Protein AF-A0AAP6DBR4-F1 (afdb_monomer_lite)

pLDDT: mean 91.29, std 6.69, range [55.78, 97.88]

Sequence (110 aa):
MNIKPLVVSVLGSVLLAGCATAPPKQQDNLCEIFREKSGWYDDAKNMEKEWGTPIHVAMAIIKQESSFRHDAKPPKDYVLGFIPWGRVSSAYGYAQAQDPAWDDFQDSTG

Secondary structure (DSSP, 8-state):
---HHHHHHHHHHHTT-----PPPS-TT-HHHHHHHSTHHHHHHHHHHHHH---HHHHHHHHHHHHTT-TT--PPEEEETTTEEEEES---BTTTTB-HHHHHHHHHHH-

Foldseek 3Di:
DPCVVVVVVVVVVVVPDDDDDDFQPCLVDPVSNCVVVVVVVVVLVVCCVVPVDHSVRLSVQLCVQAVRFQFDDADFDDDPVHHTDGGPFCQGGSNRDGPVRVVVVVVVPD

Radius of gyration: 20.54 Å; chains: 1; bounding box: 58×46×45 Å

Structure (mmCIF, N/CA/C/O backbone):
data_AF-A0AAP6DBR4-F1
#
_entry.id   AF-A0AAP6DBR4-F1
#
loop_
_atom_site.group_PDB
_atom_site.id
_atom_site.type_symbol
_atom_site.label_atom_id
_atom_site.label_alt_id
_atom_site.label_comp_id
_atom_site.label_asym_id
_atom_site.label_entity_id
_atom_site.label_seq_id
_atom_site.pdbx_PDB_ins_code
_atom_site.Cartn_x
_atom_site.Cartn_y
_atom_site.Cartn_z
_atom_site.occupancy
_atom_site.B_iso_or_equiv
_atom_site.auth_seq_id
_atom_site.auth_comp_id
_atom_site.auth_asym_id
_atom_site.auth_atom_id
_atom_site.pdbx_PDB_model_num
ATOM 1 N N . MET A 1 1 ? 37.844 33.472 3.762 1.00 55.78 1 MET A N 1
ATOM 2 C CA . MET A 1 1 ? 37.199 32.184 3.421 1.00 55.78 1 MET A CA 1
ATOM 3 C C . MET A 1 1 ? 35.768 32.482 2.990 1.00 55.78 1 MET A C 1
ATOM 5 O O . MET A 1 1 ? 35.023 33.046 3.781 1.00 55.78 1 MET A O 1
ATOM 9 N N . ASN A 1 2 ? 35.418 32.256 1.722 1.00 72.88 2 ASN A N 1
ATOM 10 C CA . ASN A 1 2 ? 34.116 32.658 1.181 1.00 72.88 2 ASN A CA 1
ATOM 11 C C . ASN A 1 2 ? 33.062 31.610 1.580 1.00 72.88 2 ASN A C 1
ATOM 13 O O . ASN A 1 2 ? 33.024 30.524 1.016 1.00 72.88 2 ASN A O 1
ATOM 17 N N . ILE A 1 3 ? 32.257 31.920 2.597 1.00 77.94 3 ILE A N 1
ATOM 18 C CA . ILE A 1 3 ? 31.326 30.985 3.266 1.00 77.94 3 ILE A CA 1
ATOM 19 C C . ILE A 1 3 ? 30.024 30.770 2.470 1.00 77.94 3 ILE A C 1
ATOM 21 O O . ILE A 1 3 ? 29.335 29.769 2.636 1.00 77.94 3 ILE A O 1
ATOM 25 N N . LYS A 1 4 ? 29.706 31.700 1.563 1.00 76.56 4 LYS A N 1
ATOM 26 C CA . LYS A 1 4 ? 28.495 31.713 0.726 1.00 76.56 4 LYS A CA 1
ATOM 27 C C . LYS A 1 4 ? 28.252 30.419 -0.082 1.00 76.56 4 LYS A C 1
ATOM 29 O O . LYS A 1 4 ? 27.143 29.902 0.009 1.00 76.56 4 LYS A O 1
ATOM 34 N N . PRO A 1 5 ? 29.226 29.854 -0.828 1.00 76.06 5 PRO A N 1
ATOM 35 C CA . PRO A 1 5 ? 29.010 28.611 -1.579 1.00 76.06 5 PRO A CA 1
ATOM 36 C C . PRO A 1 5 ? 28.713 27.402 -0.681 1.00 76.06 5 PRO A C 1
ATOM 38 O O . PRO A 1 5 ? 27.942 26.527 -1.067 1.00 76.06 5 PRO A O 1
ATOM 41 N N . LEU A 1 6 ? 29.270 27.370 0.534 1.00 79.94 6 LEU A N 1
ATOM 42 C CA . LEU A 1 6 ? 29.030 26.291 1.492 1.00 79.94 6 LEU A CA 1
ATOM 43 C C . LEU A 1 6 ? 27.604 26.357 2.059 1.00 79.94 6 LEU A C 1
ATOM 45 O O . LEU A 1 6 ? 26.931 25.335 2.139 1.00 79.94 6 LEU A O 1
ATOM 49 N N . VAL A 1 7 ? 27.109 27.563 2.357 1.00 83.38 7 VAL A N 1
ATOM 50 C CA . VAL A 1 7 ? 25.721 27.779 2.806 1.00 83.38 7 VAL A CA 1
ATOM 51 C C . VAL A 1 7 ? 24.711 27.395 1.718 1.00 83.38 7 VAL A C 1
ATOM 53 O O . VAL A 1 7 ? 23.724 26.729 2.018 1.00 83.38 7 VAL A O 1
ATOM 56 N N . VAL A 1 8 ? 24.970 27.747 0.453 1.00 84.69 8 VAL A N 1
ATOM 57 C CA . VAL A 1 8 ? 24.085 27.398 -0.676 1.00 84.69 8 VAL A CA 1
ATOM 58 C C . VAL A 1 8 ? 24.020 25.882 -0.899 1.00 84.69 8 VAL A C 1
ATOM 60 O O . VAL A 1 8 ? 22.937 25.345 -1.115 1.00 84.69 8 VAL A O 1
ATOM 63 N N . SER A 1 9 ? 25.152 25.180 -0.792 1.00 83.25 9 SER A N 1
ATOM 64 C CA . SER A 1 9 ? 25.209 23.721 -0.970 1.00 83.25 9 SER A CA 1
ATOM 65 C C . SER A 1 9 ? 24.475 22.956 0.144 1.00 83.25 9 SER A C 1
ATOM 67 O O . SER A 1 9 ? 23.704 22.030 -0.123 1.00 83.25 9 SER A O 1
ATOM 69 N N . VAL A 1 10 ? 24.642 23.383 1.402 1.00 86.12 10 VAL A N 1
ATOM 70 C CA . VAL A 1 10 ? 23.934 22.784 2.547 1.00 86.12 10 VAL A CA 1
ATOM 71 C C . VAL A 1 10 ? 22.429 23.037 2.449 1.00 86.12 10 VAL A C 1
ATOM 73 O O . VAL A 1 10 ? 21.646 22.104 2.617 1.00 86.12 10 VAL A O 1
ATOM 76 N N . LEU A 1 11 ? 22.012 24.261 2.106 1.00 84.81 11 LEU A N 1
ATOM 77 C CA . LEU A 1 11 ? 20.596 24.596 1.943 1.00 84.81 11 LEU A CA 1
ATOM 78 C C . LEU A 1 11 ? 19.950 23.799 0.797 1.00 84.81 11 LEU A C 1
ATOM 80 O O . LEU A 1 11 ? 18.845 23.289 0.956 1.00 84.81 11 LEU A O 1
ATOM 84 N N . GLY A 1 12 ? 20.662 23.619 -0.320 1.00 86.50 12 GLY A N 1
ATOM 85 C CA . GLY A 1 12 ? 20.207 22.774 -1.429 1.00 86.50 12 GLY A CA 1
ATOM 86 C C . GLY A 1 12 ? 20.044 21.299 -1.045 1.00 86.50 12 GLY A C 1
ATOM 87 O O . GLY A 1 12 ? 19.092 20.656 -1.475 1.00 86.50 12 GLY A O 1
ATOM 88 N N . SER A 1 13 ? 20.922 20.774 -0.187 1.00 81.88 13 SER A N 1
ATOM 89 C CA . SER A 1 13 ? 20.857 19.378 0.274 1.00 81.88 13 SER A CA 1
ATOM 90 C C . SER A 1 13 ? 19.653 19.120 1.188 1.00 81.88 13 SER A C 1
ATOM 92 O O . SER A 1 13 ? 19.026 18.068 1.102 1.00 81.88 13 SER A O 1
ATOM 94 N N . VAL A 1 14 ? 19.292 20.092 2.032 1.00 84.81 14 VAL A N 1
ATOM 95 C CA . VAL A 1 14 ? 18.115 19.997 2.915 1.00 84.81 14 VAL A CA 1
ATOM 96 C C . VAL A 1 14 ? 16.812 20.006 2.114 1.00 84.81 14 VAL A C 1
ATOM 98 O O . VAL A 1 14 ? 15.882 19.286 2.463 1.00 84.81 14 VAL A O 1
ATOM 101 N N . LEU A 1 15 ? 16.754 20.752 1.005 1.00 86.06 15 LEU A N 1
ATOM 102 C CA . LEU A 1 15 ? 15.580 20.785 0.121 1.00 86.06 15 LEU A CA 1
ATOM 103 C C . LEU A 1 15 ? 15.315 19.453 -0.601 1.00 86.06 15 LEU A C 1
ATOM 105 O O . LEU A 1 15 ? 14.216 19.249 -1.109 1.00 86.06 15 LEU A O 1
ATOM 109 N N . LEU A 1 16 ? 16.296 18.549 -0.643 1.00 84.50 16 LEU A N 1
ATOM 110 C CA . LEU A 1 16 ? 16.172 17.221 -1.252 1.00 84.50 16 LEU A CA 1
ATOM 111 C C . LEU A 1 16 ? 15.846 16.119 -0.230 1.00 84.50 16 LEU A C 1
ATOM 113 O O . LEU A 1 16 ? 15.687 14.959 -0.613 1.00 84.50 16 LEU A O 1
ATOM 117 N N . ALA A 1 17 ? 15.744 16.449 1.062 1.00 83.69 17 ALA A N 1
ATOM 118 C CA . ALA A 1 17 ? 15.362 15.484 2.084 1.00 83.69 17 ALA A CA 1
ATOM 119 C C . ALA A 1 17 ? 13.852 15.191 2.001 1.00 83.69 17 ALA A C 1
ATOM 121 O O . ALA A 1 17 ? 13.024 16.071 2.226 1.00 83.69 17 ALA A O 1
ATOM 122 N N . GLY A 1 18 ? 13.496 13.944 1.689 1.00 80.56 18 GLY A N 1
ATOM 123 C CA . GLY A 1 18 ? 12.117 13.453 1.669 1.00 80.56 18 GLY A CA 1
ATOM 124 C C . GLY A 1 18 ? 11.920 12.273 2.620 1.00 80.56 18 GLY A C 1
ATOM 125 O O . GLY A 1 18 ? 12.845 11.497 2.862 1.00 80.56 18 GLY A O 1
ATOM 126 N N . CYS A 1 19 ? 10.706 12.124 3.149 1.00 80.88 19 CYS A N 1
ATOM 127 C CA . CYS A 1 19 ? 10.314 10.957 3.934 1.00 80.88 19 CYS A CA 1
ATOM 128 C C . CYS A 1 19 ? 9.700 9.897 3.014 1.00 80.88 19 CYS A C 1
ATOM 130 O O . CYS A 1 19 ? 8.821 10.207 2.214 1.00 80.88 19 CYS A O 1
ATOM 132 N N . ALA A 1 20 ? 10.125 8.644 3.161 1.00 81.69 20 ALA A N 1
ATOM 133 C CA . ALA A 1 20 ? 9.497 7.504 2.504 1.00 81.69 20 ALA A CA 1
ATOM 134 C C . ALA A 1 20 ? 9.179 6.428 3.541 1.00 81.69 20 ALA A C 1
ATOM 136 O O . ALA A 1 20 ? 10.012 6.097 4.389 1.00 81.69 20 ALA A O 1
ATOM 137 N N . THR A 1 21 ? 7.977 5.865 3.468 1.00 83.31 21 THR A N 1
ATOM 138 C CA . THR A 1 21 ? 7.579 4.770 4.350 1.00 83.31 21 THR A CA 1
ATOM 139 C C . THR A 1 21 ? 8.099 3.457 3.786 1.00 83.31 21 THR A C 1
ATOM 141 O O . THR A 1 21 ? 7.636 2.984 2.750 1.00 83.31 21 THR A O 1
ATOM 144 N N . ALA A 1 22 ? 9.058 2.854 4.485 1.00 89.44 22 ALA A N 1
ATOM 145 C CA . ALA A 1 22 ? 9.511 1.505 4.177 1.00 89.44 22 ALA A CA 1
ATOM 146 C C . ALA A 1 22 ? 8.453 0.463 4.601 1.00 89.44 22 ALA A C 1
ATOM 148 O O . ALA A 1 22 ? 7.813 0.654 5.650 1.00 89.44 22 ALA A O 1
ATOM 149 N N . PRO A 1 23 ? 8.300 -0.636 3.833 1.00 92.31 23 PRO A N 1
ATOM 150 C CA . PRO A 1 23 ? 7.520 -1.799 4.245 1.00 92.31 23 PRO A CA 1
ATOM 151 C C . PRO A 1 23 ? 8.019 -2.380 5.581 1.00 92.31 23 PRO A C 1
ATOM 153 O O . PRO A 1 23 ? 9.194 -2.192 5.914 1.00 92.31 23 PRO A O 1
ATOM 156 N N . PRO A 1 24 ? 7.170 -3.111 6.327 1.00 93.81 24 PRO A N 1
ATOM 157 C CA . PRO A 1 24 ? 7.562 -3.761 7.575 1.00 93.81 24 PRO A CA 1
ATOM 158 C C . PRO A 1 24 ? 8.737 -4.720 7.378 1.00 93.81 24 PRO A C 1
ATOM 160 O O . PRO A 1 24 ? 8.814 -5.417 6.358 1.00 93.81 24 PRO A O 1
ATOM 163 N N . LYS A 1 25 ? 9.635 -4.789 8.365 1.00 91.50 25 LYS A N 1
ATOM 164 C CA . LYS A 1 25 ? 10.851 -5.619 8.278 1.00 91.50 25 LYS A CA 1
ATOM 165 C C . LYS A 1 25 ? 10.558 -7.108 8.448 1.00 91.50 25 LYS A C 1
ATOM 167 O O . LYS A 1 25 ? 11.107 -7.931 7.722 1.00 91.50 25 LYS A O 1
ATOM 172 N N . GLN A 1 26 ? 9.703 -7.450 9.410 1.00 93.12 26 GLN A N 1
ATOM 173 C CA . GLN A 1 26 ? 9.330 -8.830 9.734 1.00 93.12 26 GLN A CA 1
ATOM 174 C C . GLN A 1 26 ? 7.937 -9.136 9.192 1.00 93.12 26 GLN A C 1
ATOM 176 O O . GLN A 1 26 ? 6.948 -9.131 9.916 1.00 93.12 26 GLN A O 1
ATOM 181 N N . GLN A 1 27 ? 7.863 -9.382 7.889 1.00 92.00 27 GLN A N 1
ATOM 182 C CA . GLN A 1 27 ? 6.585 -9.528 7.195 1.00 92.00 27 GLN A CA 1
ATOM 183 C C . GLN A 1 27 ? 5.848 -10.845 7.486 1.00 92.00 27 GLN A C 1
ATOM 185 O O . GLN A 1 27 ? 4.674 -10.963 7.152 1.00 92.00 27 GLN A O 1
ATOM 190 N N . ASP A 1 28 ? 6.521 -11.819 8.098 1.00 93.75 28 ASP A N 1
ATOM 191 C CA . ASP A 1 28 ? 5.946 -13.133 8.416 1.00 93.75 28 ASP A CA 1
ATOM 192 C C . ASP A 1 28 ? 5.370 -13.182 9.845 1.00 93.75 28 ASP A C 1
ATOM 194 O O . ASP A 1 28 ? 4.788 -14.183 10.257 1.00 93.75 28 ASP A O 1
ATOM 198 N N . ASN A 1 29 ? 5.516 -12.095 10.615 1.00 95.25 29 ASN A N 1
ATOM 199 C CA . ASN A 1 29 ? 4.994 -11.972 11.972 1.00 95.25 29 ASN A CA 1
ATOM 200 C C . ASN A 1 29 ? 4.084 -10.746 12.087 1.00 95.25 29 ASN A C 1
ATOM 202 O O . ASN A 1 29 ? 4.544 -9.615 12.245 1.00 95.25 29 ASN A O 1
ATOM 206 N N . LEU A 1 30 ? 2.773 -10.986 12.070 1.00 94.19 30 LEU A N 1
ATOM 207 C CA . LEU A 1 30 ? 1.765 -9.930 12.130 1.00 94.19 30 LEU A CA 1
ATOM 208 C C . LEU A 1 30 ? 1.871 -9.059 13.395 1.00 94.19 30 LEU A C 1
ATOM 210 O O . LEU A 1 30 ? 1.682 -7.845 13.331 1.00 94.19 30 LEU A O 1
ATOM 214 N N . CYS A 1 31 ? 2.225 -9.651 14.538 1.00 94.81 31 CYS A N 1
ATOM 215 C CA . CYS A 1 31 ? 2.404 -8.905 15.782 1.00 94.81 31 CYS A CA 1
ATOM 216 C C . CYS A 1 31 ? 3.577 -7.920 15.686 1.00 94.81 31 CYS A C 1
ATOM 218 O O . CYS A 1 31 ? 3.478 -6.806 16.193 1.00 94.81 31 CYS A O 1
ATOM 220 N N . GLU A 1 32 ? 4.673 -8.306 15.028 1.00 96.75 32 GLU A N 1
ATOM 221 C CA . GLU A 1 32 ? 5.819 -7.414 14.804 1.00 96.75 32 GLU A CA 1
ATOM 222 C C . GLU A 1 32 ? 5.481 -6.287 13.829 1.00 96.75 32 GLU A C 1
ATOM 224 O O . GLU A 1 32 ? 5.886 -5.147 14.054 1.00 96.75 32 GLU A O 1
ATOM 229 N N . ILE A 1 33 ? 4.670 -6.563 12.803 1.00 95.81 33 ILE A N 1
ATOM 230 C CA . ILE A 1 33 ? 4.170 -5.527 11.890 1.00 95.81 33 ILE A CA 1
ATOM 231 C C . ILE A 1 33 ? 3.398 -4.460 12.666 1.00 95.81 33 ILE A C 1
ATOM 233 O O . ILE A 1 33 ? 3.683 -3.275 12.511 1.00 95.81 33 ILE A O 1
ATOM 237 N N . PHE A 1 34 ? 2.471 -4.856 13.541 1.00 96.19 34 PHE A N 1
ATOM 238 C CA . PHE A 1 34 ? 1.712 -3.900 14.351 1.00 96.19 34 PHE A CA 1
ATOM 239 C C . PHE A 1 34 ? 2.557 -3.206 15.423 1.00 96.19 34 PHE A C 1
ATOM 241 O O . PHE A 1 34 ? 2.270 -2.069 15.777 1.00 96.19 34 PHE A O 1
ATOM 248 N N . ARG A 1 35 ? 3.628 -3.829 15.924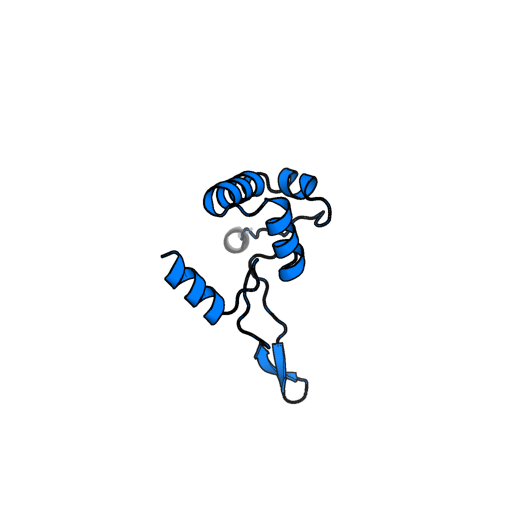 1.00 95.44 35 ARG A N 1
ATOM 249 C CA . ARG A 1 35 ? 4.583 -3.146 16.817 1.00 95.44 35 ARG A CA 1
ATOM 250 C C . ARG A 1 35 ? 5.391 -2.081 16.078 1.00 95.44 35 ARG A C 1
ATOM 252 O O . ARG A 1 35 ? 5.623 -1.009 16.629 1.00 95.44 35 ARG A O 1
ATOM 259 N N . GLU A 1 36 ? 5.812 -2.364 14.846 1.00 94.81 36 GLU A N 1
ATOM 260 C CA . GLU A 1 36 ? 6.576 -1.430 14.011 1.00 94.81 36 GLU A CA 1
ATOM 261 C C . GLU A 1 36 ? 5.693 -0.302 13.449 1.00 94.81 36 GLU A C 1
ATOM 263 O O . GLU A 1 36 ? 6.111 0.857 13.393 1.00 94.81 36 GLU A O 1
ATOM 268 N N . LYS A 1 37 ? 4.473 -0.640 13.021 1.00 93.19 37 LYS A N 1
ATOM 269 C CA . LYS A 1 37 ? 3.500 0.250 12.376 1.00 93.19 37 LYS A CA 1
ATOM 270 C C . LYS A 1 37 ? 2.201 0.271 13.186 1.00 93.19 37 LYS A C 1
ATOM 272 O O . LYS A 1 37 ? 1.172 -0.207 12.724 1.00 93.19 37 LYS A O 1
ATOM 277 N N . SER A 1 38 ? 2.238 0.830 14.393 1.00 91.81 38 SER A N 1
ATOM 278 C CA . SER A 1 38 ? 1.103 0.795 15.336 1.00 91.81 38 SER A CA 1
ATOM 279 C C . SER A 1 38 ? -0.224 1.296 14.767 1.00 91.81 38 SER A C 1
ATOM 281 O O . SER A 1 38 ? -1.253 0.682 15.035 1.00 91.81 38 SER A O 1
ATOM 283 N N . GLY A 1 39 ? -0.206 2.333 13.923 1.00 94.19 39 GLY A N 1
ATOM 284 C CA . GLY A 1 39 ? -1.420 2.851 13.278 1.00 94.19 39 GLY A CA 1
ATOM 285 C C . GLY A 1 39 ? -2.156 1.821 12.413 1.00 94.19 39 GLY A C 1
ATOM 286 O O . GLY A 1 39 ? -3.377 1.852 12.331 1.00 94.19 39 GLY A O 1
ATOM 287 N N . TRP A 1 40 ? -1.445 0.836 11.853 1.00 95.12 40 TRP A N 1
ATOM 288 C CA . TRP A 1 40 ? -2.065 -0.193 11.015 1.00 95.12 40 TRP A CA 1
ATOM 289 C C . TRP A 1 40 ? -3.010 -1.106 11.787 1.00 95.12 40 TRP A C 1
ATOM 291 O O . TRP A 1 40 ? -3.911 -1.686 11.189 1.00 95.12 40 TRP A O 1
ATOM 301 N N . TYR A 1 41 ? -2.808 -1.270 13.096 1.00 96.06 41 TYR A N 1
ATOM 302 C CA . TYR A 1 41 ? -3.731 -2.061 13.900 1.00 96.06 41 TYR A CA 1
ATOM 303 C C . TYR A 1 41 ? -5.091 -1.369 14.012 1.00 96.06 41 TYR A C 1
ATOM 305 O O . TYR A 1 41 ? -6.125 -2.019 13.862 1.00 96.06 41 TYR A O 1
ATOM 313 N N . ASP A 1 42 ? -5.086 -0.053 14.230 1.00 96.69 42 ASP A N 1
ATOM 314 C CA . ASP A 1 42 ? -6.312 0.737 14.304 1.00 96.69 42 ASP A CA 1
ATOM 315 C C . ASP A 1 42 ? -7.022 0.762 12.943 1.00 96.69 42 ASP A C 1
ATOM 317 O O . ASP A 1 42 ? -8.227 0.516 12.883 1.00 96.69 42 ASP A O 1
ATOM 321 N N . ASP A 1 43 ? -6.276 0.945 11.848 1.00 96.06 43 ASP A N 1
ATOM 322 C CA . ASP A 1 43 ? -6.812 0.884 10.481 1.00 96.06 43 ASP A CA 1
ATOM 323 C C . ASP A 1 43 ? -7.426 -0.489 10.169 1.00 96.06 43 ASP A C 1
ATOM 325 O O . ASP A 1 43 ? -8.554 -0.579 9.678 1.00 96.06 43 ASP A O 1
ATOM 329 N N . ALA A 1 44 ? -6.728 -1.576 10.511 1.00 96.38 44 ALA A N 1
ATOM 330 C CA . ALA A 1 44 ? -7.223 -2.930 10.291 1.00 96.38 44 ALA A CA 1
ATOM 331 C C . ALA A 1 44 ? -8.469 -3.231 11.135 1.00 96.38 44 ALA A C 1
ATOM 333 O O . ALA A 1 44 ? -9.398 -3.885 10.660 1.00 96.38 44 ALA A O 1
ATOM 334 N N . LYS A 1 45 ? -8.524 -2.729 12.371 1.00 97.25 45 LYS A N 1
ATOM 335 C CA . LYS A 1 45 ? -9.695 -2.866 13.241 1.00 97.25 45 LYS A CA 1
ATOM 336 C C . LYS A 1 45 ? -10.891 -2.062 12.729 1.00 97.25 45 LYS A C 1
ATOM 338 O O . LYS A 1 45 ? -12.026 -2.526 12.835 1.00 97.25 45 LYS A O 1
ATOM 343 N N . ASN A 1 46 ? -10.657 -0.877 12.171 1.00 97.62 46 ASN A N 1
ATOM 344 C CA . ASN A 1 46 ? -11.706 -0.080 11.536 1.00 97.62 46 ASN A 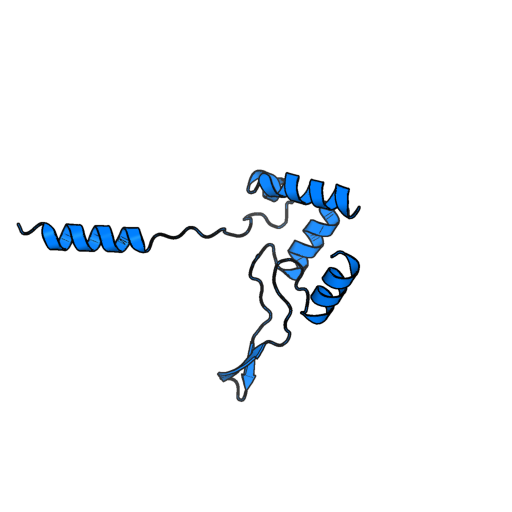CA 1
ATOM 345 C C . ASN A 1 46 ? -12.268 -0.801 10.307 1.00 97.62 46 ASN A C 1
ATOM 347 O O . ASN A 1 46 ? -13.484 -0.944 10.197 1.00 97.62 46 ASN A O 1
ATOM 351 N N . MET A 1 47 ? -11.392 -1.338 9.455 1.00 96.44 47 MET A N 1
ATOM 352 C CA . MET A 1 47 ? -11.782 -2.151 8.303 1.00 96.44 47 MET A CA 1
ATOM 353 C C . MET A 1 47 ? -12.577 -3.396 8.728 1.00 96.44 47 MET A C 1
ATOM 355 O O . MET A 1 47 ? -13.612 -3.689 8.136 1.00 96.44 47 MET A O 1
ATOM 359 N N . GLU A 1 48 ? -12.147 -4.112 9.772 1.00 97.88 48 GLU A N 1
ATOM 360 C CA . GLU A 1 48 ? -12.890 -5.262 10.310 1.00 97.88 48 GLU A CA 1
ATOM 361 C C . GLU A 1 48 ? -14.284 -4.854 10.807 1.00 97.88 48 GLU A C 1
ATOM 363 O O . GLU A 1 48 ? -15.261 -5.555 10.554 1.00 97.88 48 GLU A O 1
ATOM 368 N N . LYS A 1 49 ? -14.405 -3.706 11.483 1.00 97.88 49 LYS A N 1
ATOM 369 C CA . LYS A 1 49 ? -15.695 -3.199 11.968 1.00 97.88 49 LYS A CA 1
ATOM 370 C C . LYS A 1 49 ? -16.641 -2.808 10.829 1.00 97.88 49 LYS A C 1
ATOM 372 O O . LYS A 1 49 ? -17.848 -2.991 10.967 1.00 97.88 49 LYS A O 1
ATOM 377 N N . GLU A 1 50 ? -16.110 -2.225 9.762 1.00 96.44 50 GLU A N 1
ATOM 378 C CA . GLU A 1 50 ? -16.893 -1.737 8.626 1.00 96.44 50 GLU A CA 1
ATOM 379 C C . GLU A 1 50 ? -17.304 -2.872 7.679 1.00 96.44 50 GLU A C 1
ATOM 381 O O . GLU A 1 50 ? -18.468 -2.964 7.298 1.00 96.44 50 GLU A O 1
ATOM 386 N N . TRP A 1 51 ? -16.373 -3.774 7.361 1.00 95.19 51 TRP A N 1
ATOM 387 C CA . TRP A 1 51 ? -16.541 -4.788 6.313 1.00 95.19 51 TRP A CA 1
ATOM 388 C C . TRP A 1 51 ? -16.682 -6.221 6.844 1.00 95.19 51 TRP A C 1
ATOM 390 O O . TRP A 1 51 ? -16.996 -7.132 6.083 1.00 95.19 51 TRP A O 1
ATOM 400 N N . GLY A 1 52 ? -16.427 -6.462 8.133 1.00 96.69 52 GLY A N 1
ATOM 401 C CA . GLY A 1 52 ? -16.511 -7.789 8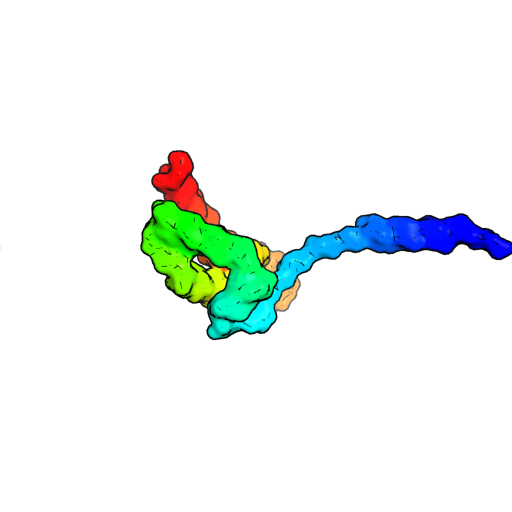.758 1.00 96.69 52 GLY A CA 1
ATOM 402 C C . GLY A 1 52 ? -15.352 -8.740 8.432 1.00 96.69 52 GLY A C 1
ATOM 403 O O . GLY A 1 52 ? -15.309 -9.850 8.963 1.00 96.69 52 GLY A O 1
ATOM 404 N N . THR A 1 53 ? -14.407 -8.336 7.578 1.00 95.75 53 THR A N 1
ATOM 405 C CA . THR A 1 53 ? -13.239 -9.150 7.215 1.00 95.75 53 THR A CA 1
ATOM 406 C C . THR A 1 53 ? -12.279 -9.261 8.401 1.00 95.75 53 THR A C 1
ATOM 408 O O . THR A 1 53 ? -11.775 -8.232 8.857 1.00 95.75 53 THR A O 1
ATOM 411 N N . PRO A 1 54 ? -11.947 -10.480 8.871 1.00 97.50 54 PRO A N 1
ATOM 412 C CA . PRO A 1 54 ? -11.014 -10.642 9.978 1.00 97.50 54 PRO A CA 1
ATOM 413 C C . PRO A 1 54 ? -9.643 -10.034 9.666 1.00 97.50 54 PRO A C 1
ATOM 415 O O . PRO A 1 54 ? -9.083 -10.276 8.591 1.00 97.50 54 PRO A O 1
ATOM 418 N N . ILE A 1 55 ? -9.059 -9.318 10.632 1.00 97.19 55 ILE A N 1
ATOM 419 C CA . ILE A 1 55 ? -7.784 -8.584 10.464 1.00 97.19 55 ILE A CA 1
ATOM 420 C C . ILE A 1 55 ? -6.683 -9.452 9.836 1.00 97.19 55 ILE A C 1
ATOM 422 O O . ILE A 1 55 ? -6.002 -9.041 8.900 1.00 97.19 55 ILE A O 1
ATOM 426 N N . HIS A 1 56 ? -6.508 -10.674 10.336 1.00 95.94 56 HIS A N 1
ATOM 427 C CA . HIS A 1 56 ? -5.458 -11.578 9.867 1.00 95.94 56 HIS A CA 1
ATOM 428 C C . HIS A 1 56 ? -5.655 -12.022 8.409 1.00 95.94 56 HIS A C 1
ATOM 430 O O . HIS A 1 56 ? -4.665 -12.230 7.712 1.00 95.94 56 HIS A O 1
ATOM 436 N N . VAL A 1 57 ? -6.902 -12.131 7.935 1.00 97.12 57 VAL A N 1
ATOM 437 C CA . VAL A 1 57 ? -7.210 -12.485 6.541 1.00 97.12 57 VAL A CA 1
ATOM 438 C C . VAL A 1 57 ? -6.839 -11.330 5.620 1.00 97.12 57 VAL A C 1
ATOM 440 O O . VAL A 1 57 ? -6.097 -11.535 4.663 1.00 97.12 57 VAL A O 1
ATOM 443 N N . ALA A 1 58 ? -7.276 -10.110 5.941 1.00 96.69 58 ALA A N 1
ATOM 444 C CA . ALA A 1 58 ? -6.922 -8.930 5.153 1.00 96.69 58 ALA A CA 1
ATOM 445 C C . ALA A 1 58 ? -5.401 -8.730 5.093 1.00 96.69 58 ALA A C 1
ATOM 447 O O . ALA A 1 58 ? -4.833 -8.526 4.024 1.00 96.69 58 ALA A O 1
ATOM 448 N N . MET A 1 59 ? -4.718 -8.883 6.226 1.00 96.62 59 MET A N 1
ATOM 449 C CA . MET A 1 59 ? -3.263 -8.759 6.290 1.00 96.62 59 MET A CA 1
ATOM 450 C C . MET A 1 59 ? -2.536 -9.861 5.506 1.00 96.62 59 MET A C 1
ATOM 452 O O . MET A 1 59 ? -1.503 -9.585 4.895 1.00 96.62 59 MET A O 1
ATOM 456 N N . ALA A 1 60 ? -3.074 -11.085 5.470 1.00 96.38 60 ALA A N 1
ATOM 457 C CA . ALA A 1 60 ? -2.541 -12.166 4.642 1.00 96.38 60 ALA A CA 1
ATOM 458 C C . ALA A 1 60 ? -2.701 -11.878 3.140 1.00 96.38 60 ALA A C 1
ATOM 460 O O . ALA A 1 60 ? -1.760 -12.109 2.380 1.00 96.38 60 ALA A O 1
ATOM 461 N N . ILE A 1 61 ? -3.839 -11.313 2.721 1.00 96.44 61 ILE A N 1
ATOM 462 C CA . ILE A 1 61 ? -4.055 -10.870 1.334 1.00 96.44 61 ILE A CA 1
ATOM 463 C C . ILE A 1 61 ? -3.038 -9.786 0.971 1.00 96.44 61 ILE A C 1
ATOM 465 O O . ILE A 1 61 ? -2.317 -9.932 -0.010 1.00 96.44 61 ILE A O 1
ATOM 469 N N . ILE A 1 62 ? -2.884 -8.751 1.803 1.00 96.50 62 ILE A N 1
ATOM 470 C CA . ILE A 1 62 ? -1.914 -7.671 1.553 1.00 96.50 62 ILE A CA 1
ATOM 471 C C . ILE A 1 62 ? -0.479 -8.216 1.450 1.00 96.50 62 ILE A C 1
ATOM 473 O O . ILE A 1 62 ? 0.316 -7.767 0.616 1.00 96.50 62 ILE A O 1
ATOM 477 N N . LYS A 1 63 ? -0.121 -9.192 2.292 1.00 96.44 63 LYS A N 1
ATOM 478 C CA . LYS A 1 63 ? 1.184 -9.858 2.228 1.00 96.44 63 LYS A CA 1
ATOM 479 C C . LYS A 1 63 ? 1.372 -10.586 0.897 1.00 96.44 63 LYS A C 1
ATOM 481 O O . LYS A 1 63 ? 2.422 -10.418 0.276 1.00 96.44 63 LYS A O 1
ATOM 486 N N . GLN A 1 64 ? 0.378 -11.356 0.467 1.00 95.94 64 GLN A N 1
ATOM 487 C CA . GLN A 1 64 ? 0.456 -12.155 -0.752 1.00 95.94 64 GLN A CA 1
ATOM 488 C C . GLN A 1 64 ? 0.467 -11.292 -2.018 1.00 95.94 64 GLN A C 1
ATOM 490 O O . GLN A 1 64 ? 1.272 -11.538 -2.913 1.00 95.94 64 GLN A O 1
ATOM 495 N N . GLU A 1 65 ? -0.385 -10.273 -2.071 1.00 95.44 65 GLU A N 1
ATOM 496 C CA . GLU A 1 65 ? -0.574 -9.450 -3.264 1.00 95.44 65 GLU A CA 1
ATOM 497 C C . GLU A 1 65 ? 0.535 -8.409 -3.434 1.00 95.44 65 GLU A C 1
ATOM 499 O O . GLU A 1 65 ? 1.060 -8.217 -4.531 1.00 95.44 65 GLU A O 1
ATOM 504 N N . SER A 1 66 ? 0.937 -7.743 -2.347 1.00 95.50 66 SER A N 1
ATOM 505 C CA . SER A 1 66 ? 1.832 -6.585 -2.447 1.00 95.50 66 SER A CA 1
ATOM 506 C C . SER A 1 66 ? 3.072 -6.657 -1.560 1.00 95.50 66 SER A C 1
ATOM 508 O O . SER A 1 66 ? 3.952 -5.796 -1.661 1.00 95.50 66 SER A O 1
ATOM 510 N N . SER A 1 67 ? 3.173 -7.661 -0.680 1.00 95.31 67 SER A N 1
ATOM 511 C CA . SER A 1 67 ? 4.225 -7.735 0.345 1.00 95.31 67 SER A CA 1
ATOM 512 C C . SER A 1 67 ? 4.327 -6.442 1.165 1.00 95.31 67 SER A C 1
ATOM 514 O O . SER A 1 67 ? 5.425 -5.949 1.448 1.00 95.31 67 SER A O 1
ATOM 516 N N . PHE A 1 68 ? 3.166 -5.877 1.518 1.00 94.75 68 PHE A N 1
ATOM 517 C CA . PHE A 1 68 ? 3.035 -4.626 2.273 1.00 94.75 68 PHE A CA 1
ATOM 518 C C . PHE A 1 68 ? 3.638 -3.397 1.576 1.00 94.75 68 PHE A C 1
ATOM 520 O O . PHE A 1 68 ? 4.042 -2.431 2.230 1.00 94.75 68 PHE A O 1
ATOM 527 N N . ARG A 1 69 ? 3.685 -3.402 0.241 1.00 93.50 69 ARG A N 1
ATOM 528 C CA . ARG A 1 69 ? 4.069 -2.235 -0.554 1.00 93.50 69 ARG A CA 1
ATOM 529 C C . ARG A 1 69 ? 2.829 -1.473 -1.005 1.00 93.50 69 ARG A C 1
ATOM 531 O O . ARG A 1 69 ? 1.983 -2.019 -1.706 1.00 93.50 69 ARG A O 1
ATOM 538 N N . HIS A 1 70 ? 2.757 -0.199 -0.630 1.00 91.44 70 HIS A N 1
ATOM 539 C CA . HIS A 1 70 ? 1.651 0.689 -0.998 1.00 91.44 70 HIS A CA 1
ATOM 540 C C . HIS A 1 70 ? 1.607 1.013 -2.501 1.00 91.44 70 HIS A C 1
ATOM 542 O O . HIS A 1 70 ? 0.544 1.309 -3.030 1.00 91.44 70 HIS A O 1
ATOM 548 N N . ASP A 1 71 ? 2.750 0.963 -3.189 1.00 91.44 71 ASP A N 1
ATOM 549 C CA . ASP A 1 71 ? 2.915 1.318 -4.601 1.00 91.44 71 ASP A CA 1
ATOM 550 C C . ASP A 1 71 ? 3.255 0.106 -5.480 1.00 91.44 71 ASP A C 1
ATOM 552 O O . ASP A 1 71 ? 3.901 0.247 -6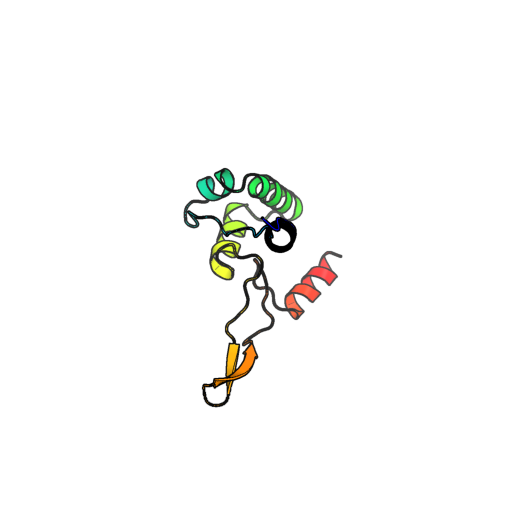.525 1.00 91.44 71 ASP A O 1
ATOM 556 N N . ALA A 1 72 ? 2.854 -1.093 -5.045 1.00 92.38 72 ALA A N 1
ATOM 557 C CA . ALA A 1 72 ? 3.069 -2.314 -5.805 1.00 92.38 72 ALA A CA 1
ATOM 558 C C . ALA A 1 72 ? 2.474 -2.185 -7.216 1.00 92.38 72 ALA A C 1
ATOM 560 O O . ALA A 1 72 ? 1.375 -1.658 -7.413 1.00 92.38 72 ALA A O 1
ATOM 561 N N . LYS A 1 73 ? 3.278 -2.585 -8.208 1.00 93.44 73 LYS A N 1
ATOM 562 C CA . LYS A 1 73 ? 2.931 -2.537 -9.628 1.00 93.44 73 LYS A CA 1
ATOM 563 C C . LYS A 1 73 ? 3.398 -3.821 -10.322 1.00 93.44 73 LYS A C 1
ATOM 565 O O . LYS A 1 73 ? 4.549 -4.217 -10.107 1.00 93.44 73 LYS A O 1
ATOM 570 N N . PRO A 1 74 ? 2.577 -4.402 -11.211 1.00 91.94 74 PRO A N 1
ATOM 571 C CA . PRO A 1 74 ? 2.901 -5.588 -11.994 1.00 91.94 74 PRO A CA 1
ATOM 572 C C . PRO A 1 74 ? 4.152 -5.404 -12.856 1.00 91.94 74 PRO A C 1
ATOM 574 O O . PRO A 1 74 ? 4.483 -4.267 -13.203 1.00 91.94 74 PRO A O 1
ATOM 577 N N . PRO A 1 75 ? 4.848 -6.479 -13.256 1.00 89.50 75 PRO A N 1
ATOM 578 C CA . PRO A 1 75 ? 5.993 -6.383 -14.156 1.00 89.50 75 PRO A CA 1
ATOM 579 C C . PRO A 1 75 ? 5.638 -5.690 -15.481 1.00 89.50 75 PRO A C 1
ATOM 581 O O . PRO A 1 75 ? 4.485 -5.664 -15.919 1.00 89.50 75 PRO A O 1
ATOM 584 N N . LYS A 1 76 ? 6.651 -5.075 -16.099 1.00 90.75 76 LYS A N 1
ATOM 585 C CA . LYS A 1 76 ? 6.513 -4.470 -17.425 1.00 90.75 76 LYS A CA 1
ATOM 586 C C . LYS A 1 76 ? 6.634 -5.531 -18.510 1.00 90.75 76 LYS A C 1
ATOM 588 O O . LYS A 1 76 ? 7.469 -6.424 -18.392 1.00 90.75 76 LYS A O 1
ATOM 593 N N . ASP A 1 77 ? 5.879 -5.341 -19.581 1.00 89.75 77 ASP A N 1
ATOM 594 C CA . ASP A 1 77 ? 6.046 -6.080 -20.823 1.00 89.75 77 ASP A CA 1
ATOM 595 C C . ASP A 1 77 ? 7.065 -5.391 -21.725 1.00 89.75 77 ASP A C 1
ATOM 597 O O . ASP A 1 77 ? 7.114 -4.158 -21.826 1.00 89.75 77 ASP A O 1
ATOM 601 N N . TYR A 1 78 ? 7.875 -6.211 -22.392 1.00 90.69 78 TYR A N 1
ATOM 602 C CA . TYR A 1 78 ? 8.948 -5.765 -23.268 1.00 90.69 78 TYR A CA 1
ATOM 603 C C . TYR A 1 78 ? 8.790 -6.365 -24.662 1.00 90.69 78 TYR A C 1
ATOM 605 O O . TYR A 1 78 ? 8.755 -7.582 -24.834 1.00 90.69 78 TYR A O 1
ATOM 613 N N . VAL A 1 79 ? 8.775 -5.504 -25.675 1.00 90.50 79 VAL A N 1
ATOM 614 C CA . VAL A 1 79 ? 8.859 -5.892 -27.084 1.00 90.50 79 VAL A CA 1
ATOM 615 C C . VAL A 1 79 ? 10.335 -6.027 -27.464 1.00 90.50 79 VAL A C 1
ATOM 617 O O . VAL A 1 79 ? 11.172 -5.211 -27.068 1.00 90.50 79 VAL A O 1
ATOM 620 N N . LEU A 1 80 ? 10.671 -7.100 -28.192 1.00 88.44 80 LEU A N 1
ATOM 621 C CA . LEU A 1 80 ? 12.044 -7.449 -28.601 1.00 88.44 80 LEU A CA 1
ATOM 622 C C . LEU A 1 80 ? 13.045 -7.600 -27.432 1.00 88.44 80 LEU A C 1
ATOM 624 O O . LEU A 1 80 ? 14.252 -7.563 -27.643 1.00 88.44 80 LEU A O 1
ATOM 628 N N . GLY A 1 81 ? 12.555 -7.774 -26.199 1.00 86.12 81 GLY A N 1
ATOM 629 C CA . GLY A 1 81 ? 13.374 -7.985 -24.999 1.00 86.12 81 GLY A CA 1
ATOM 630 C C . GLY A 1 81 ? 13.932 -6.719 -24.335 1.00 86.12 81 GLY A C 1
ATOM 631 O O . GLY A 1 81 ? 14.561 -6.837 -23.288 1.00 86.12 81 GLY A O 1
ATOM 632 N N . PHE A 1 82 ? 13.702 -5.519 -24.887 1.00 90.19 82 PHE A N 1
ATOM 633 C CA . PHE A 1 82 ? 14.222 -4.271 -24.296 1.00 90.19 82 PHE A CA 1
ATOM 634 C C . PHE A 1 82 ? 13.349 -3.020 -24.488 1.00 90.19 82 PHE A C 1
ATOM 636 O O . PHE A 1 82 ? 13.571 -2.031 -23.790 1.00 90.19 82 PHE A O 1
ATOM 643 N N . ILE A 1 83 ? 12.349 -3.027 -25.378 1.00 90.25 83 ILE A N 1
ATOM 644 C CA . ILE A 1 83 ? 11.468 -1.867 -25.587 1.00 90.25 83 ILE A CA 1
ATOM 645 C C . ILE A 1 83 ? 10.257 -1.993 -24.652 1.00 90.25 83 ILE A C 1
ATOM 647 O O . ILE A 1 83 ? 9.444 -2.893 -24.861 1.00 90.25 83 ILE A O 1
ATOM 651 N N . PRO A 1 84 ? 10.103 -1.137 -23.624 1.00 88.88 84 PRO A N 1
ATOM 652 C CA . PRO A 1 84 ? 8.976 -1.230 -22.701 1.00 88.88 84 PRO A CA 1
ATOM 653 C C . PRO A 1 84 ? 7.670 -0.886 -23.427 1.00 88.88 84 PRO A C 1
ATOM 655 O O . PRO A 1 84 ? 7.521 0.220 -23.940 1.00 88.88 84 PRO A O 1
ATOM 658 N N . TRP A 1 85 ? 6.728 -1.826 -23.448 1.00 89.62 85 TRP A N 1
ATOM 659 C CA . TRP A 1 85 ? 5.443 -1.682 -24.142 1.00 89.62 85 TRP A CA 1
ATOM 660 C C . TRP A 1 85 ? 4.286 -1.352 -23.197 1.00 89.62 85 TRP A C 1
ATOM 662 O O . TRP A 1 85 ? 3.313 -0.719 -23.590 1.00 89.62 85 TRP A O 1
ATOM 672 N N . GLY A 1 86 ? 4.397 -1.739 -21.928 1.00 90.06 86 GLY A N 1
ATOM 673 C CA . GLY A 1 86 ? 3.337 -1.531 -20.948 1.00 90.06 86 GLY A CA 1
ATOM 674 C C . GLY A 1 86 ? 3.572 -2.336 -19.680 1.00 90.06 86 GLY A C 1
ATOM 675 O O . GLY A 1 86 ? 4.696 -2.763 -19.413 1.00 90.06 86 GLY A O 1
ATOM 676 N N . ARG A 1 87 ? 2.518 -2.524 -18.887 1.00 90.06 87 ARG A N 1
ATOM 677 C CA . ARG A 1 87 ? 2.469 -3.510 -17.800 1.00 90.06 87 ARG A CA 1
ATOM 678 C C . ARG A 1 87 ? 1.470 -4.597 -18.162 1.00 90.06 87 ARG A C 1
ATOM 680 O O . ARG A 1 87 ? 0.514 -4.316 -18.876 1.00 90.06 87 ARG A O 1
ATOM 687 N N . VAL A 1 88 ? 1.682 -5.781 -17.597 1.00 88.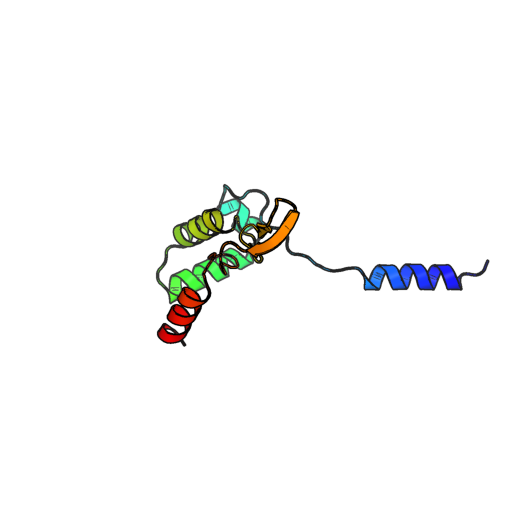25 88 VAL A N 1
ATOM 688 C CA . VAL A 1 88 ? 0.819 -6.953 -17.816 1.00 88.25 88 VAL A CA 1
ATOM 689 C C . VAL A 1 88 ? -0.633 -6.725 -17.387 1.00 88.25 88 VAL A C 1
ATOM 691 O O . VAL A 1 88 ? -1.540 -7.353 -17.918 1.00 88.25 88 VAL A O 1
ATOM 694 N N . SER A 1 89 ? -0.863 -5.838 -16.417 1.00 91.06 89 SER A N 1
ATOM 695 C CA . SER A 1 89 ? -2.195 -5.448 -15.963 1.00 91.06 89 SER A CA 1
ATOM 696 C C . SER A 1 89 ? -2.171 -4.060 -15.323 1.00 91.06 89 SER A C 1
ATOM 698 O O . SER A 1 89 ? -1.097 -3.512 -15.034 1.00 91.06 89 SER A O 1
ATOM 700 N N . SER A 1 90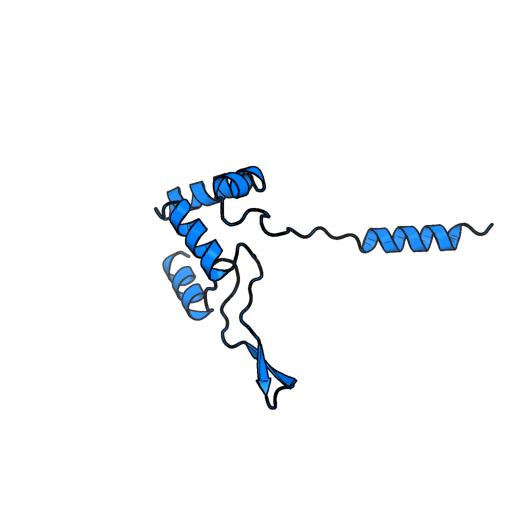 ? -3.360 -3.499 -15.091 1.00 92.94 90 SER A N 1
ATOM 701 C CA . SER A 1 90 ? -3.548 -2.241 -14.360 1.00 92.94 90 SER A CA 1
ATOM 702 C C . SER A 1 90 ? -3.508 -2.394 -12.838 1.00 92.94 90 SER A C 1
ATOM 704 O O . SER A 1 90 ? -3.575 -1.397 -12.129 1.00 92.94 90 SER A O 1
ATOM 706 N N . ALA A 1 91 ? -3.348 -3.621 -12.330 1.00 94.44 91 ALA A N 1
ATOM 707 C CA . ALA A 1 91 ? -3.382 -3.919 -10.904 1.00 94.44 91 ALA A CA 1
ATOM 708 C C . ALA A 1 91 ? -2.451 -3.007 -10.082 1.00 94.44 91 ALA A C 1
ATOM 710 O O . ALA A 1 91 ? -1.290 -2.806 -10.453 1.00 94.44 91 ALA A O 1
ATOM 711 N N . TYR A 1 92 ? -2.939 -2.474 -8.960 1.00 94.69 92 TYR A N 1
ATOM 712 C CA . TYR A 1 92 ? -2.190 -1.486 -8.182 1.00 94.69 92 TYR A CA 1
ATOM 713 C C . TYR A 1 92 ? -2.384 -1.606 -6.664 1.00 94.69 92 TYR A C 1
ATOM 715 O O . TYR A 1 92 ? -3.461 -1.936 -6.166 1.00 94.69 92 TYR A O 1
ATOM 723 N N . GLY A 1 93 ? -1.322 -1.277 -5.923 1.00 94.19 93 GLY A N 1
ATOM 724 C CA . GLY A 1 93 ? -1.361 -1.040 -4.481 1.00 94.19 93 GLY A CA 1
ATOM 725 C C . GLY A 1 93 ? -1.477 -2.304 -3.629 1.00 94.19 93 GLY A C 1
ATOM 726 O O . GLY A 1 93 ? -1.116 -3.395 -4.057 1.00 94.19 93 GLY A O 1
ATOM 727 N N . TYR A 1 94 ? -1.959 -2.154 -2.390 1.00 94.25 94 TYR A N 1
ATOM 728 C CA . TYR A 1 94 ? -2.024 -3.259 -1.423 1.00 94.25 94 TYR A CA 1
ATOM 729 C C . TYR A 1 94 ? -2.904 -4.424 -1.870 1.00 94.25 94 TYR A C 1
ATOM 731 O O . TYR A 1 94 ? -2.533 -5.575 -1.675 1.00 94.25 94 TYR A O 1
ATOM 739 N N . ALA A 1 95 ? -4.059 -4.113 -2.453 1.00 93.94 95 ALA A N 1
ATOM 740 C CA . ALA A 1 95 ? -5.012 -5.115 -2.909 1.00 93.94 95 ALA A CA 1
ATOM 741 C C . ALA A 1 95 ? -4.667 -5.678 -4.293 1.00 93.94 95 ALA A C 1
ATOM 743 O O . ALA A 1 95 ? -5.315 -6.625 -4.723 1.00 93.94 95 ALA A O 1
ATOM 744 N N . GLN A 1 96 ? -3.709 -5.070 -5.012 1.00 95.94 96 GLN A N 1
ATOM 745 C CA . GLN A 1 96 ? -3.466 -5.357 -6.428 1.00 95.94 96 GLN A CA 1
ATOM 746 C C . GLN A 1 96 ? -4.774 -5.358 -7.252 1.00 95.94 96 GLN A C 1
ATOM 748 O O . GLN A 1 96 ? -4.950 -6.149 -8.178 1.00 95.94 96 GLN A O 1
ATOM 753 N N . ALA A 1 97 ? -5.700 -4.451 -6.925 1.00 94.62 97 ALA A N 1
ATOM 754 C CA . ALA A 1 97 ? -6.974 -4.334 -7.622 1.00 94.62 97 ALA A CA 1
ATOM 755 C C . ALA A 1 97 ? -6.748 -3.751 -9.021 1.00 94.62 97 ALA A C 1
ATOM 757 O O . ALA A 1 97 ? -5.985 -2.797 -9.184 1.00 94.62 97 ALA A O 1
ATOM 758 N N . GLN A 1 98 ? -7.383 -4.351 -10.026 1.00 95.38 98 GLN A N 1
ATOM 759 C CA . GLN A 1 98 ? -7.420 -3.812 -11.387 1.00 95.38 98 GLN A CA 1
ATOM 760 C C . GLN A 1 98 ? -8.463 -2.701 -11.473 1.00 95.38 98 GLN A C 1
ATOM 762 O O . GLN A 1 98 ? -9.453 -2.763 -10.748 1.00 95.38 98 GLN A O 1
ATOM 767 N N . ASP A 1 99 ? -8.285 -1.764 -12.407 1.00 95.06 99 ASP A N 1
ATOM 768 C CA . ASP A 1 99 ? -9.216 -0.639 -12.589 1.00 95.06 99 ASP A CA 1
ATOM 769 C C . ASP A 1 99 ? -10.694 -1.082 -12.639 1.00 95.06 99 ASP A C 1
ATOM 771 O O . ASP A 1 99 ? -11.464 -0.566 -11.839 1.00 95.06 99 ASP A O 1
ATOM 775 N N . PRO A 1 100 ? -11.099 -2.118 -13.411 1.00 95.69 100 PRO A N 1
ATOM 776 C CA . PRO A 1 100 ? -12.506 -2.530 -13.442 1.00 95.69 100 PRO A CA 1
ATOM 777 C C . PRO A 1 100 ? -13.028 -3.044 -12.093 1.00 95.69 100 PRO A C 1
ATOM 779 O O . PRO A 1 100 ? -14.167 -2.793 -11.730 1.00 95.69 100 PRO A O 1
ATOM 782 N N . ALA A 1 101 ? -12.190 -3.754 -11.330 1.00 95.06 101 ALA A N 1
ATOM 783 C CA . ALA A 1 101 ? -12.577 -4.263 -10.014 1.00 95.06 101 ALA A CA 1
ATOM 784 C C . ALA A 1 101 ? -12.666 -3.138 -8.973 1.00 95.06 101 ALA A C 1
ATOM 786 O O . ALA A 1 101 ? -13.439 -3.233 -8.021 1.00 95.06 101 ALA A O 1
ATOM 787 N N . TRP A 1 102 ? -11.852 -2.093 -9.135 1.00 94.69 102 TRP A N 1
ATOM 788 C CA . TRP A 1 102 ? -11.920 -0.905 -8.299 1.00 94.69 102 TRP A CA 1
ATOM 789 C C . TRP A 1 102 ? -13.163 -0.072 -8.617 1.00 94.69 102 TRP A C 1
ATOM 791 O O . TRP A 1 102 ? -13.855 0.331 -7.687 1.00 94.69 102 TRP A O 1
ATOM 801 N N . ASP A 1 103 ? -13.486 0.099 -9.899 1.00 96.12 103 ASP A N 1
ATOM 802 C CA . ASP A 1 103 ? -14.699 0.788 -10.347 1.00 96.12 103 ASP A CA 1
ATOM 803 C C . ASP A 1 103 ? -15.957 0.092 -9.793 1.00 96.12 103 ASP A C 1
ATOM 805 O O . ASP A 1 103 ? -16.770 0.732 -9.129 1.00 96.12 103 ASP A O 1
ATOM 809 N N . ASP A 1 104 ? -16.057 -1.238 -9.933 1.00 96.12 104 ASP A N 1
ATOM 810 C CA . ASP A 1 104 ? -17.167 -2.029 -9.373 1.00 96.12 104 ASP A CA 1
ATOM 811 C C . ASP A 1 104 ? -17.293 -1.853 -7.845 1.00 96.12 104 ASP A C 1
ATOM 813 O O . ASP A 1 104 ? -18.394 -1.744 -7.292 1.00 96.12 104 ASP A O 1
ATOM 817 N N . PHE A 1 105 ? -16.160 -1.819 -7.133 1.00 93.62 105 PHE A N 1
ATOM 818 C CA . PHE A 1 105 ? -16.147 -1.580 -5.691 1.00 93.62 105 PHE A CA 1
ATOM 819 C C . PHE A 1 105 ? -16.679 -0.183 -5.356 1.00 93.62 105 PHE A C 1
ATOM 821 O O . PHE A 1 105 ? -17.539 -0.063 -4.479 1.00 93.62 105 PHE A O 1
ATOM 828 N N . GLN A 1 106 ? -16.218 0.855 -6.058 1.00 95.06 106 GLN A N 1
ATOM 829 C CA . GLN A 1 106 ? -16.667 2.232 -5.845 1.00 95.06 106 GLN A CA 1
ATOM 830 C C . GLN A 1 106 ? -18.160 2.394 -6.140 1.00 95.06 106 GLN A C 1
ATOM 832 O O . GLN A 1 106 ? -18.857 3.011 -5.343 1.00 95.06 106 GLN A O 1
ATOM 837 N N . ASP A 1 107 ? -18.671 1.778 -7.203 1.00 96.50 107 ASP A N 1
ATOM 838 C CA . ASP A 1 107 ? -20.096 1.825 -7.547 1.00 96.50 107 ASP A CA 1
ATOM 839 C C . ASP A 1 107 ? -20.979 1.130 -6.497 1.00 96.50 107 ASP A C 1
ATOM 841 O O . ASP A 1 107 ? -22.125 1.522 -6.273 1.00 96.50 107 ASP A O 1
ATOM 845 N N . SER A 1 108 ? -20.458 0.091 -5.837 1.00 93.62 108 SER A N 1
ATOM 846 C CA . SER A 1 108 ? -21.196 -0.653 -4.806 1.00 93.62 108 SER A CA 1
ATOM 847 C C . SER A 1 108 ? -21.135 -0.034 -3.405 1.00 93.62 108 SER A C 1
ATOM 849 O O . SER A 1 108 ? -21.968 -0.370 -2.560 1.00 93.62 108 SER A O 1
ATOM 851 N N . THR A 1 109 ? -20.155 0.835 -3.141 1.00 91.25 109 THR A N 1
ATOM 852 C CA . THR A 1 109 ? -19.858 1.358 -1.793 1.00 91.25 109 THR A CA 1
ATOM 853 C C . THR A 1 109 ? -19.880 2.885 -1.681 1.00 91.25 109 THR A C 1
ATOM 855 O O . THR A 1 109 ? -19.834 3.397 -0.560 1.00 91.25 109 THR A O 1
ATOM 858 N N . GLY A 1 110 ? -19.939 3.595 -2.812 1.00 71.56 110 GLY A N 1
ATOM 859 C CA . GLY A 1 110 ? -19.925 5.058 -2.930 1.00 71.56 110 GLY A CA 1
ATOM 860 C C . GLY A 1 110 ? -21.278 5.743 -2.797 1.00 71.56 110 GLY A C 1
ATOM 861 O O . GLY A 1 110 ? -22.319 5.131 -3.123 1.00 71.56 110 GLY A O 1
#